Protein AF-Q9V1Q8-F1 (afdb_monomer)

Structure (mmCIF, N/CA/C/O backbone):
data_AF-Q9V1Q8-F1
#
_entry.id   AF-Q9V1Q8-F1
#
loop_
_atom_site.group_PDB
_atom_site.id
_atom_site.type_symbol
_atom_site.label_atom_id
_atom_site.label_alt_id
_atom_site.label_comp_id
_atom_site.label_asym_id
_atom_site.label_entity_id
_atom_site.label_seq_id
_atom_site.pdbx_PDB_ins_code
_atom_site.Cartn_x
_atom_site.Cartn_y
_atom_site.Cartn_z
_atom_site.occupancy
_atom_site.B_iso_or_equiv
_atom_site.auth_seq_id
_atom_site.auth_comp_id
_atom_site.auth_asym_id
_atom_site.auth_atom_id
_atom_site.pdbx_PDB_model_num
ATOM 1 N N . MET A 1 1 ? -3.557 8.603 -11.602 1.00 62.19 1 MET A N 1
ATOM 2 C CA . MET A 1 1 ? -4.363 8.294 -12.818 1.00 62.19 1 MET A CA 1
ATOM 3 C C . MET A 1 1 ? -3.644 7.423 -13.855 1.00 62.19 1 MET A C 1
ATOM 5 O O . MET A 1 1 ? -4.177 6.369 -14.172 1.00 62.19 1 MET A O 1
ATOM 9 N N . ILE A 1 2 ? -2.477 7.802 -14.404 1.00 76.62 2 ILE A N 1
ATOM 10 C CA . ILE A 1 2 ? -1.780 6.967 -15.417 1.00 76.62 2 ILE A CA 1
ATOM 11 C C . ILE A 1 2 ? -1.278 5.651 -14.806 1.00 76.62 2 ILE A C 1
ATOM 13 O O . ILE A 1 2 ? -1.575 4.580 -15.329 1.00 76.62 2 ILE A O 1
ATOM 17 N N . LEU A 1 3 ? -0.599 5.722 -13.655 1.00 78.38 3 LEU A N 1
ATOM 18 C CA . LEU A 1 3 ? -0.095 4.537 -12.955 1.00 78.38 3 LEU A CA 1
ATOM 19 C C . LEU A 1 3 ? -1.218 3.564 -12.573 1.00 78.38 3 LEU A C 1
ATOM 21 O O . LEU A 1 3 ? -1.075 2.361 -12.745 1.00 78.38 3 LEU A O 1
ATOM 25 N N . GLU A 1 4 ? -2.359 4.084 -12.115 1.00 81.31 4 GLU A N 1
ATOM 26 C CA . GLU A 1 4 ? -3.526 3.273 -11.755 1.00 81.31 4 GLU A CA 1
ATOM 27 C C . GLU A 1 4 ? -4.089 2.502 -12.959 1.00 81.31 4 GLU A C 1
ATOM 29 O O . GLU A 1 4 ? -4.413 1.322 -12.834 1.00 81.31 4 GLU A O 1
ATOM 34 N N . ARG A 1 5 ? -4.149 3.131 -14.143 1.00 81.44 5 ARG A N 1
ATOM 35 C CA . ARG A 1 5 ? -4.597 2.464 -15.379 1.00 81.44 5 ARG A CA 1
ATOM 36 C C . ARG A 1 5 ? -3.647 1.351 -15.821 1.00 81.44 5 ARG A C 1
ATOM 38 O O . ARG A 1 5 ? -4.115 0.337 -16.334 1.00 81.44 5 ARG A O 1
ATOM 45 N N . ILE A 1 6 ? -2.342 1.539 -15.620 1.00 82.12 6 ILE A N 1
ATOM 46 C CA . ILE A 1 6 ? -1.305 0.561 -15.984 1.00 82.12 6 ILE A CA 1
ATOM 47 C C . ILE A 1 6 ? -1.291 -0.605 -14.989 1.00 82.12 6 ILE A C 1
ATOM 49 O O . ILE A 1 6 ? -1.312 -1.764 -15.391 1.00 82.12 6 ILE A O 1
ATOM 53 N N . LEU A 1 7 ? -1.267 -0.298 -13.691 1.00 86.69 7 LEU A N 1
ATOM 54 C CA . LEU A 1 7 ? -1.067 -1.281 -12.626 1.00 86.69 7 LEU A CA 1
ATOM 55 C C . LEU A 1 7 ? -2.354 -1.996 -12.205 1.00 86.69 7 LEU A C 1
ATOM 57 O O . LEU A 1 7 ? -2.271 -3.091 -11.660 1.00 86.69 7 LEU A O 1
ATOM 61 N N . LYS A 1 8 ? -3.530 -1.400 -12.456 1.00 89.06 8 LYS A N 1
ATOM 62 C CA . LYS A 1 8 ? -4.859 -1.944 -12.116 1.00 89.06 8 LYS A CA 1
ATOM 63 C C . LYS A 1 8 ? -4.940 -2.458 -10.665 1.00 89.06 8 LYS A C 1
ATOM 65 O O . LYS A 1 8 ? -5.134 -3.652 -10.436 1.00 89.06 8 LYS A O 1
ATOM 70 N N . PRO A 1 9 ? -4.792 -1.573 -9.663 1.00 92.31 9 PRO A N 1
ATOM 71 C CA . PRO A 1 9 ? -4.731 -1.977 -8.267 1.00 92.31 9 PRO A CA 1
ATOM 72 C C . PRO A 1 9 ? -6.037 -2.557 -7.739 1.00 92.31 9 PRO A C 1
ATOM 74 O O . PRO A 1 9 ? -7.127 -2.043 -8.003 1.00 92.31 9 PRO A O 1
ATOM 77 N N . ARG A 1 10 ? -5.893 -3.610 -6.926 1.00 92.75 10 ARG A N 1
ATOM 78 C CA . ARG A 1 10 ? -7.002 -4.243 -6.210 1.00 92.75 10 ARG A CA 1
ATOM 79 C C . ARG A 1 10 ? -7.484 -3.382 -5.050 1.00 92.75 10 ARG A C 1
ATOM 81 O O . ARG A 1 10 ? -8.680 -3.372 -4.788 1.00 92.75 10 ARG A O 1
ATOM 88 N N . TYR A 1 11 ? -6.578 -2.652 -4.397 1.00 94.75 11 TYR A N 1
ATOM 89 C CA . TYR A 1 11 ? -6.919 -1.718 -3.325 1.00 94.75 11 TYR A CA 1
ATOM 90 C C . TYR A 1 11 ? -6.220 -0.376 -3.506 1.00 94.75 11 T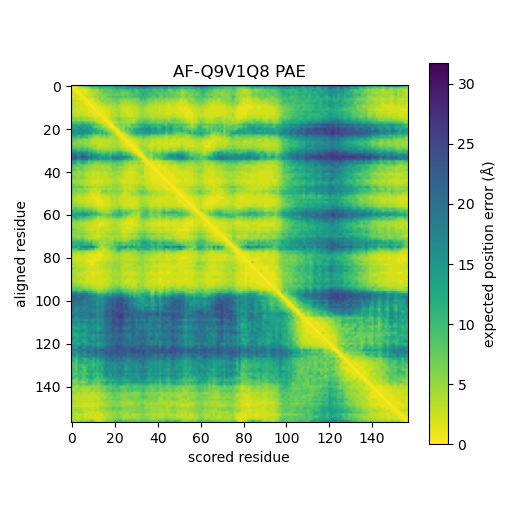YR A C 1
ATOM 92 O O . TYR A 1 11 ? -5.136 -0.295 -4.086 1.00 94.75 11 TYR A O 1
ATOM 100 N N . ILE A 1 12 ? -6.847 0.670 -2.980 1.00 93.69 12 ILE A N 1
ATOM 101 C CA . ILE A 1 12 ? -6.302 2.025 -2.948 1.00 93.69 12 ILE A CA 1
ATOM 102 C C . ILE A 1 12 ? -6.306 2.470 -1.494 1.00 93.69 12 ILE A C 1
ATOM 104 O O . ILE A 1 12 ? -7.367 2.524 -0.873 1.00 93.69 12 ILE A O 1
ATOM 108 N N . ALA A 1 13 ? -5.126 2.766 -0.956 1.00 92.38 13 ALA A N 1
ATOM 109 C CA . ALA A 1 13 ? -4.991 3.247 0.407 1.00 92.38 13 ALA A CA 1
ATOM 110 C C . ALA A 1 13 ? -4.663 4.739 0.448 1.00 92.38 13 ALA A C 1
ATOM 112 O O . ALA A 1 13 ? -3.816 5.226 -0.297 1.00 92.38 13 ALA A O 1
ATOM 113 N N . LEU A 1 14 ? -5.334 5.450 1.343 1.00 91.88 14 LEU A N 1
ATOM 114 C CA . LEU A 1 14 ? -5.341 6.898 1.450 1.00 91.88 14 LEU A CA 1
ATOM 115 C C . LEU A 1 14 ? -4.974 7.284 2.878 1.00 91.88 14 LEU A C 1
ATOM 117 O O . LEU A 1 14 ? -5.593 6.826 3.838 1.00 91.88 14 LEU A O 1
ATOM 121 N N . ILE A 1 15 ? -3.955 8.126 3.020 1.00 89.38 15 ILE A N 1
ATOM 122 C CA . ILE A 1 15 ? -3.584 8.693 4.316 1.00 89.38 15 ILE A CA 1
ATOM 123 C C . ILE A 1 15 ? -4.295 10.032 4.458 1.00 89.38 15 ILE A C 1
ATOM 125 O O . ILE A 1 15 ? -4.069 10.943 3.657 1.00 89.38 15 ILE A O 1
ATOM 129 N N . LEU A 1 16 ? -5.142 10.135 5.479 1.00 89.06 16 LEU A N 1
ATOM 130 C CA . LEU A 1 16 ? -5.931 11.327 5.777 1.00 89.06 16 LEU A CA 1
ATOM 131 C C . LEU A 1 16 ? -5.497 11.939 7.113 1.00 89.06 16 LEU A C 1
ATOM 133 O O . LEU A 1 16 ? -4.851 11.288 7.939 1.00 89.06 16 LEU A O 1
ATOM 137 N N . GLU A 1 17 ? -5.874 13.197 7.323 1.00 83.44 17 GLU A N 1
ATOM 138 C CA . GLU A 1 17 ? -5.745 13.858 8.627 1.00 83.44 17 GLU A CA 1
ATOM 139 C C . GLU A 1 17 ? -6.917 13.499 9.549 1.00 83.44 17 GLU A C 1
ATOM 141 O O . GLU A 1 17 ? -6.703 13.269 10.735 1.00 83.44 17 GLU A O 1
ATOM 146 N N . GLU A 1 18 ? -8.123 13.348 8.994 1.00 81.81 18 GLU A N 1
ATOM 147 C CA . GLU A 1 18 ? -9.342 12.987 9.723 1.00 81.81 18 GLU A CA 1
ATOM 148 C C . GLU A 1 18 ? -10.227 12.047 8.890 1.00 81.81 18 GLU A C 1
ATOM 150 O O . GLU A 1 18 ? -10.210 12.088 7.657 1.00 81.81 18 GLU A O 1
ATOM 155 N N . ILE A 1 19 ? -10.994 11.178 9.563 1.00 77.69 19 ILE A N 1
ATOM 156 C CA . ILE A 1 19 ? -11.956 10.281 8.905 1.00 77.69 19 ILE A CA 1
ATOM 157 C C . ILE A 1 19 ? -13.320 10.971 8.854 1.00 77.69 19 ILE A C 1
ATOM 159 O O . ILE A 1 19 ? -13.843 11.343 9.909 1.00 77.69 19 ILE A O 1
ATOM 163 N N . PRO A 1 20 ? -13.951 11.092 7.673 1.00 71.06 20 PRO A N 1
ATOM 164 C CA . PRO A 1 20 ? -15.335 11.529 7.587 1.00 71.06 20 PRO A CA 1
ATOM 165 C C . PRO A 1 20 ? -16.241 10.549 8.320 1.00 71.06 20 PRO A C 1
ATOM 167 O O . PRO A 1 20 ? -16.169 9.340 8.102 1.00 71.06 20 PRO A O 1
ATOM 170 N N . ARG A 1 21 ? -17.165 11.065 9.131 1.00 67.00 21 ARG A N 1
ATOM 171 C CA . ARG A 1 21 ? -18.261 10.263 9.692 1.00 67.00 21 ARG A CA 1
ATOM 172 C C . ARG A 1 21 ? -19.335 10.007 8.629 1.00 67.00 21 ARG A C 1
ATOM 174 O O . ARG A 1 21 ? -20.479 10.426 8.777 1.00 67.00 21 ARG A O 1
ATOM 181 N N . GLU A 1 22 ? -18.959 9.352 7.536 1.00 69.50 22 GLU A N 1
ATOM 182 C CA . GLU A 1 22 ? -19.903 8.885 6.521 1.00 69.50 22 GLU A CA 1
ATOM 183 C C . GLU A 1 22 ? -20.446 7.492 6.872 1.00 69.50 22 GLU A C 1
ATOM 185 O O . GLU A 1 22 ? -19.762 6.650 7.457 1.00 69.50 22 GLU A O 1
ATOM 190 N N . LYS A 1 23 ? -21.712 7.240 6.524 1.00 69.00 23 LYS A N 1
ATOM 191 C CA . LYS A 1 23 ? -22.349 5.934 6.735 1.00 69.00 23 LYS A CA 1
ATOM 192 C C . LYS A 1 23 ? -21.761 4.901 5.770 1.00 69.00 23 LYS A C 1
ATOM 194 O O . LYS A 1 23 ? -21.599 5.185 4.588 1.00 69.00 23 LYS A O 1
ATOM 199 N N . GLY A 1 24 ? -21.515 3.687 6.265 1.00 75.75 24 GLY A N 1
ATOM 200 C CA . GLY A 1 24 ? -21.036 2.559 5.454 1.00 75.75 24 GLY A CA 1
ATOM 201 C C . GLY A 1 24 ? -19.519 2.355 5.451 1.00 75.75 24 GLY A C 1
ATOM 202 O O . GLY A 1 24 ? -19.032 1.491 4.730 1.00 75.75 24 GLY A O 1
ATOM 203 N N . LEU A 1 25 ? -18.773 3.115 6.257 1.00 86.75 25 LEU A N 1
ATOM 204 C CA . LEU A 1 25 ? -17.364 2.841 6.532 1.00 86.75 25 LEU A CA 1
ATOM 205 C C . LEU A 1 25 ? -17.239 1.761 7.609 1.00 86.75 25 LEU A C 1
ATOM 207 O O . LEU A 1 25 ? -17.791 1.897 8.701 1.00 86.75 25 LEU A O 1
ATOM 211 N N . HIS A 1 26 ? -16.459 0.722 7.324 1.00 88.31 26 HIS A N 1
ATOM 212 C CA . HIS A 1 26 ? -15.994 -0.197 8.357 1.00 88.31 26 HIS A CA 1
ATOM 213 C C . HIS A 1 26 ? -14.805 0.443 9.057 1.00 88.31 26 HIS A C 1
ATOM 215 O O . HIS A 1 26 ? -13.760 0.593 8.430 1.00 88.31 26 HIS A O 1
ATOM 221 N N . ILE A 1 27 ? -14.972 0.851 10.313 1.00 89.81 27 ILE A N 1
ATOM 222 C CA . ILE A 1 27 ? -13.953 1.569 11.084 1.00 89.81 27 ILE A CA 1
ATOM 223 C C . ILE A 1 27 ? -13.426 0.652 12.184 1.00 89.81 27 ILE A C 1
ATOM 225 O O . ILE A 1 27 ? -14.205 0.022 12.896 1.00 89.81 27 ILE A O 1
ATOM 229 N N . MET A 1 28 ? -12.106 0.605 12.328 1.00 89.94 28 MET A N 1
ATOM 230 C CA . MET A 1 28 ? -11.422 -0.065 13.424 1.00 89.94 28 MET A CA 1
ATOM 231 C C . MET A 1 28 ? -10.362 0.863 14.004 1.00 89.94 28 MET A C 1
ATOM 233 O O . MET A 1 28 ? -9.535 1.426 13.282 1.00 89.94 28 MET A O 1
ATOM 237 N N . GLU A 1 29 ? -10.387 1.005 15.321 1.00 88.69 29 GLU A N 1
ATOM 238 C CA . GLU A 1 29 ? -9.377 1.738 16.067 1.00 88.69 29 GLU A CA 1
ATOM 239 C C . GLU A 1 29 ? -8.339 0.750 16.592 1.00 88.69 29 GLU A C 1
ATOM 241 O O . GLU A 1 29 ? -8.675 -0.267 17.198 1.00 88.69 29 GLU A O 1
ATOM 246 N N . LEU A 1 30 ? -7.072 1.047 16.329 1.00 85.31 30 LEU A N 1
ATOM 247 C CA . LEU A 1 30 ? -5.936 0.284 16.813 1.00 85.31 30 LEU A CA 1
ATOM 248 C C . LEU A 1 30 ? -5.136 1.147 17.796 1.00 85.31 30 LEU A C 1
ATOM 250 O O . LEU A 1 30 ? -4.863 2.324 17.505 1.00 85.31 30 LEU A O 1
ATOM 254 N N . PRO A 1 31 ? -4.718 0.583 18.944 1.00 77.25 31 PRO A N 1
ATOM 255 C CA . PRO A 1 31 ? -3.796 1.264 19.835 1.00 77.25 31 PRO A CA 1
ATOM 256 C C . PRO A 1 31 ? -2.471 1.508 19.109 1.00 77.25 31 PRO A C 1
ATOM 258 O O . PRO A 1 31 ? -2.000 0.699 18.305 1.00 77.25 31 PRO A O 1
ATOM 261 N N . LYS A 1 32 ? -1.851 2.657 19.376 1.00 68.94 32 LYS A N 1
ATOM 262 C CA . LYS A 1 32 ? -0.572 3.004 18.761 1.00 68.94 32 LYS A CA 1
ATOM 263 C C . LYS A 1 32 ? 0.557 2.277 19.492 1.00 68.94 32 LYS A C 1
ATOM 265 O O . LYS A 1 32 ? 0.848 2.581 20.643 1.00 68.94 32 LYS A O 1
ATOM 270 N N . GLY A 1 33 ? 1.231 1.352 18.814 1.00 65.31 33 GLY A N 1
ATOM 271 C CA . GLY A 1 33 ? 2.299 0.554 19.416 1.00 65.31 33 GLY A CA 1
ATOM 272 C C . GLY A 1 33 ? 3.173 -0.160 18.389 1.00 65.31 33 GLY A C 1
ATOM 273 O O . GLY A 1 33 ? 2.940 -0.091 17.185 1.00 65.31 33 GLY A O 1
ATOM 274 N N . THR A 1 34 ? 4.215 -0.824 18.880 1.00 58.72 34 THR A N 1
ATOM 275 C CA . THR A 1 34 ? 5.064 -1.746 18.116 1.00 58.72 34 THR A CA 1
ATOM 276 C C . THR A 1 34 ? 4.966 -3.100 18.795 1.00 58.72 34 THR A C 1
ATOM 278 O O . THR A 1 34 ? 5.711 -3.374 19.733 1.00 58.72 34 THR A O 1
ATOM 281 N N . GLY A 1 35 ? 3.987 -3.903 18.398 1.00 66.06 35 GLY A N 1
ATOM 282 C CA . GLY A 1 35 ? 3.749 -5.197 19.020 1.00 66.06 35 GLY A CA 1
ATOM 283 C C . GLY A 1 35 ? 2.817 -6.068 18.195 1.00 66.06 35 GLY A C 1
ATOM 284 O O . GLY A 1 35 ? 2.100 -5.575 17.325 1.00 66.06 35 GLY A O 1
ATOM 285 N N . TYR A 1 36 ? 2.825 -7.358 18.520 1.00 76.50 36 TYR A N 1
ATOM 286 C CA . TYR A 1 36 ? 2.005 -8.406 17.909 1.00 76.50 36 TYR A CA 1
ATOM 287 C C . TYR A 1 36 ? 0.511 -8.041 17.830 1.00 76.50 36 TYR A C 1
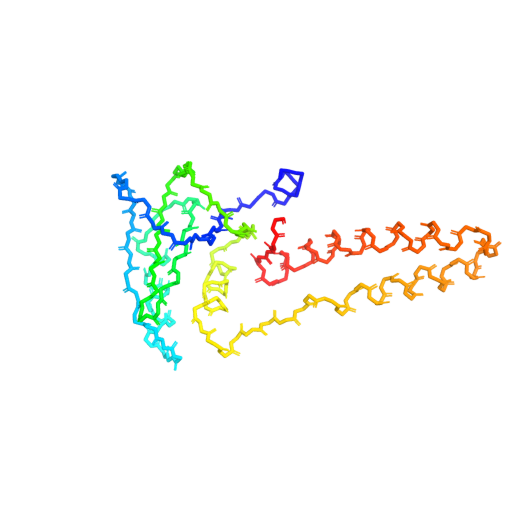ATOM 289 O O . TYR A 1 36 ? -0.149 -8.328 16.838 1.00 76.50 36 TYR A O 1
ATOM 297 N N . GLU A 1 37 ? -0.009 -7.316 18.823 1.00 77.56 37 GLU A N 1
ATOM 298 C CA . GLU A 1 37 ? -1.407 -6.858 18.869 1.00 77.56 37 GLU A CA 1
ATOM 299 C C . GLU A 1 37 ? -1.798 -5.983 17.670 1.00 77.56 37 GLU A C 1
ATOM 301 O O . GLU A 1 37 ? -2.916 -6.066 17.163 1.00 77.56 37 GLU A O 1
ATOM 306 N N . VAL A 1 38 ? -0.866 -5.162 17.183 1.00 80.56 38 VAL A N 1
ATOM 307 C CA . VAL A 1 38 ? -1.087 -4.289 16.028 1.00 80.56 38 VAL A CA 1
ATOM 308 C C . VAL A 1 38 ? -1.142 -5.102 14.737 1.00 80.56 38 VAL A C 1
ATOM 310 O O . VAL A 1 38 ? -1.980 -4.833 13.880 1.00 80.56 38 VAL A O 1
ATOM 313 N N . GLU A 1 39 ? -0.263 -6.093 14.597 1.00 84.06 39 GLU A N 1
ATOM 314 C CA . GLU A 1 39 ? -0.220 -6.975 13.427 1.00 84.06 39 GLU A CA 1
ATOM 315 C C . GLU A 1 39 ? -1.488 -7.826 13.347 1.00 84.06 39 GLU A C 1
ATOM 317 O O . GLU A 1 39 ? -2.158 -7.823 12.316 1.00 84.06 39 GLU A O 1
ATOM 322 N N . VAL A 1 40 ? -1.887 -8.447 14.461 1.00 86.94 40 VAL A N 1
ATOM 323 C CA . VAL A 1 40 ? -3.141 -9.208 14.560 1.00 86.94 40 VAL A CA 1
ATOM 324 C C . VAL A 1 40 ? -4.350 -8.313 14.297 1.00 86.94 40 VAL A C 1
ATOM 326 O O . VAL A 1 40 ? -5.269 -8.710 13.584 1.00 86.94 40 VAL A O 1
ATOM 329 N N . GLY A 1 41 ? -4.349 -7.081 14.814 1.00 88.94 41 GLY A N 1
ATOM 330 C CA . GLY A 1 41 ? -5.410 -6.111 14.548 1.00 88.94 41 GLY A CA 1
ATOM 331 C C . GLY A 1 41 ? -5.523 -5.745 13.065 1.00 88.94 41 GLY A C 1
ATOM 332 O O . GLY A 1 41 ? -6.628 -5.640 12.537 1.00 88.94 41 GLY A O 1
ATOM 333 N N . VAL A 1 42 ? -4.392 -5.605 12.367 1.00 89.31 42 VAL A N 1
ATOM 334 C CA . VAL A 1 42 ? -4.356 -5.390 10.913 1.00 89.31 42 VAL A CA 1
ATOM 335 C C . VAL A 1 42 ? -4.866 -6.614 10.156 1.00 89.31 42 VAL A C 1
ATOM 337 O O . VAL A 1 42 ? -5.646 -6.454 9.218 1.00 89.31 42 VAL A O 1
ATOM 340 N N . GLU A 1 43 ? -4.449 -7.821 10.536 1.00 90.06 43 GLU A N 1
ATOM 341 C CA . GLU A 1 43 ? -4.937 -9.053 9.910 1.00 90.06 43 GLU A CA 1
ATOM 342 C C . GLU A 1 43 ? -6.447 -9.188 10.071 1.00 90.06 43 GLU A C 1
ATOM 344 O O . GLU A 1 43 ? -7.159 -9.322 9.076 1.00 90.06 43 GLU A O 1
ATOM 349 N N . TYR A 1 44 ? -6.937 -9.024 11.300 1.00 91.81 44 TYR A N 1
ATOM 350 C CA . TYR A 1 44 ? -8.359 -9.036 11.602 1.00 91.81 44 TYR A CA 1
ATOM 351 C C . TYR A 1 44 ? -9.116 -7.980 10.794 1.00 91.81 44 TYR A C 1
ATOM 353 O O . TYR A 1 44 ? -10.144 -8.288 10.195 1.00 91.81 44 TYR A O 1
ATOM 361 N N . PHE A 1 45 ? -8.610 -6.746 10.719 1.00 92.94 45 PHE A N 1
ATOM 362 C CA . PHE A 1 45 ? -9.224 -5.690 9.915 1.00 92.94 45 PHE A CA 1
ATOM 363 C C . PHE A 1 45 ? -9.329 -6.082 8.439 1.00 92.94 45 PHE A C 1
ATOM 365 O O . PHE A 1 45 ? -10.382 -5.908 7.831 1.00 92.94 45 PHE A O 1
ATOM 372 N N . VAL A 1 46 ? -8.257 -6.606 7.841 1.00 92.69 46 VAL A N 1
ATOM 373 C CA . VAL A 1 46 ? -8.247 -6.972 6.417 1.00 92.69 46 VAL A CA 1
ATOM 374 C C . VAL A 1 46 ? -9.228 -8.107 6.123 1.00 92.69 46 VAL A C 1
ATOM 376 O O . VAL A 1 46 ? -9.923 -8.034 5.104 1.00 92.69 46 VAL A O 1
ATOM 379 N N . ASP A 1 47 ? -9.310 -9.086 7.023 1.00 92.19 47 AS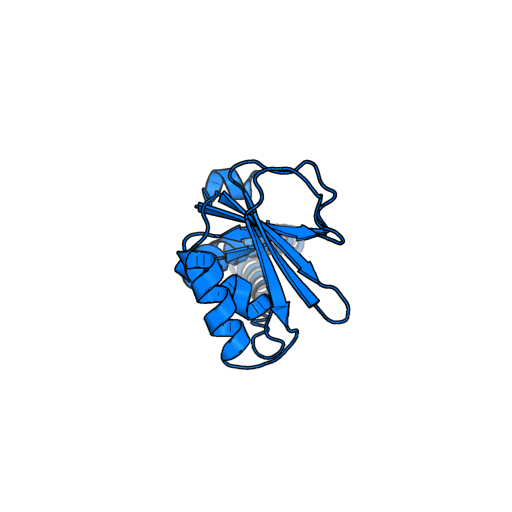P A N 1
ATOM 380 C CA . ASP A 1 47 ? -10.092 -10.312 6.845 1.00 92.19 47 ASP A CA 1
ATOM 381 C C . ASP A 1 47 ? -11.587 -10.112 7.170 1.00 92.19 47 ASP A C 1
ATOM 383 O O . ASP A 1 47 ? -12.442 -10.774 6.584 1.00 92.19 47 ASP A O 1
ATOM 387 N N . SER A 1 48 ? -11.921 -9.175 8.068 1.00 90.38 48 SER A N 1
ATOM 388 C CA . SER A 1 48 ? -13.301 -8.911 8.523 1.00 90.38 48 SER A CA 1
ATOM 389 C C . SER A 1 48 ? -14.006 -7.753 7.809 1.00 90.38 48 SER A C 1
ATOM 391 O O . SER A 1 48 ? -15.207 -7.550 7.997 1.00 90.38 48 SER A O 1
ATOM 393 N N . THR A 1 49 ? -13.290 -6.979 6.989 1.00 90.94 49 THR A N 1
ATOM 394 C CA . THR A 1 49 ? -13.847 -5.817 6.281 1.00 90.94 49 THR A CA 1
ATOM 395 C C . THR A 1 49 ? -13.804 -5.991 4.768 1.00 90.94 49 THR A C 1
ATOM 397 O O . THR A 1 49 ? -12.965 -6.708 4.221 1.00 90.94 49 THR A O 1
ATOM 400 N N . PHE A 1 50 ? -14.683 -5.282 4.057 1.00 89.06 50 PHE A N 1
ATOM 401 C CA . PHE A 1 50 ? -14.759 -5.326 2.598 1.00 89.06 50 PHE A CA 1
ATOM 402 C C . PHE A 1 50 ? -14.608 -3.935 1.985 1.00 89.06 50 PHE A C 1
ATOM 404 O O . PHE A 1 50 ? -14.822 -2.915 2.639 1.00 89.06 50 PHE A O 1
ATOM 411 N N . GLY A 1 51 ? -14.162 -3.916 0.730 1.00 90.88 51 GLY A N 1
ATOM 412 C CA . GLY A 1 51 ? -14.040 -2.708 -0.078 1.00 90.88 51 GLY A CA 1
ATOM 413 C C . GLY A 1 51 ? -12.667 -2.448 -0.675 1.00 90.88 51 GLY A C 1
ATOM 414 O O . GLY A 1 51 ? -11.654 -3.025 -0.258 1.00 90.88 51 GLY A O 1
ATOM 415 N N . LYS A 1 52 ? -12.663 -1.605 -1.713 1.00 93.06 52 LYS A N 1
ATOM 416 C CA . LYS A 1 52 ? -11.473 -1.229 -2.493 1.00 93.06 52 LYS A CA 1
ATOM 417 C C . LYS A 1 52 ? -10.670 -0.116 -1.818 1.00 93.06 52 LYS A C 1
ATOM 419 O O . LYS A 1 52 ? -9.445 -0.105 -1.939 1.00 93.06 52 LYS A O 1
ATOM 424 N N . PHE A 1 53 ? -11.341 0.817 -1.148 1.00 93.19 53 PHE A N 1
ATOM 425 C CA . PHE A 1 53 ? -10.729 2.025 -0.603 1.00 93.19 53 PHE A CA 1
ATOM 426 C C . PHE A 1 53 ? -10.455 1.872 0.880 1.00 93.19 53 PHE A C 1
ATOM 428 O O . PHE A 1 53 ? -11.314 1.430 1.641 1.00 93.19 53 PHE A O 1
ATOM 435 N N . ILE A 1 54 ? -9.239 2.227 1.272 1.00 93.69 54 ILE A N 1
ATOM 436 C CA . ILE A 1 54 ? -8.717 2.018 2.616 1.00 93.69 54 ILE A CA 1
ATOM 437 C C . ILE A 1 54 ? -8.189 3.352 3.103 1.00 93.69 54 ILE A C 1
ATOM 439 O O . ILE A 1 54 ? -7.442 4.026 2.403 1.00 93.69 54 ILE A O 1
ATOM 443 N N . TYR A 1 55 ? -8.576 3.738 4.302 1.00 92.06 55 TYR A N 1
ATOM 444 C CA . TYR A 1 55 ? -8.268 5.027 4.887 1.00 92.06 55 TYR A CA 1
ATOM 445 C C . TYR A 1 55 ? -7.469 4.806 6.155 1.00 92.06 55 TYR A C 1
ATOM 447 O O . TYR A 1 55 ? -7.827 3.974 6.986 1.00 92.06 55 TYR A O 1
ATOM 455 N N . ILE A 1 56 ? -6.378 5.548 6.288 1.00 91.19 56 ILE A N 1
ATOM 456 C CA . ILE A 1 56 ? -5.504 5.493 7.453 1.00 91.19 56 ILE A CA 1
ATOM 457 C C . ILE A 1 56 ? -5.432 6.892 8.034 1.00 91.19 56 ILE A C 1
ATOM 459 O O . ILE A 1 56 ? -4.948 7.815 7.375 1.00 91.19 56 ILE A O 1
ATOM 463 N N . VAL A 1 57 ? -5.858 7.027 9.285 1.00 89.12 57 VAL A N 1
ATOM 464 C CA . VAL A 1 57 ? -5.713 8.258 10.057 1.00 89.12 57 VAL A CA 1
ATOM 465 C C . VAL A 1 57 ? -4.801 8.011 11.239 1.00 89.12 57 VAL A C 1
ATOM 467 O O . VAL A 1 57 ? -4.982 7.080 12.022 1.00 89.12 57 VAL A O 1
ATOM 470 N N . LYS A 1 58 ? -3.773 8.852 11.338 1.00 83.31 58 LYS A N 1
ATOM 471 C CA . LYS A 1 58 ? -2.771 8.790 12.399 1.00 83.31 58 LYS A CA 1
ATOM 472 C C . LYS A 1 58 ? -2.990 9.947 13.355 1.00 83.31 58 LYS A C 1
ATOM 474 O O . LYS A 1 58 ? -2.589 11.066 13.051 1.00 83.31 58 LYS A O 1
ATOM 479 N N . SER A 1 59 ? -3.556 9.659 14.521 1.00 79.94 59 SER A N 1
ATOM 480 C CA . SER A 1 59 ? -3.613 10.611 15.628 1.00 79.94 59 SER A CA 1
ATOM 481 C C . SER A 1 59 ? -2.409 10.431 16.566 1.00 79.94 59 SER A C 1
ATOM 483 O O . SER A 1 59 ? -1.533 9.579 16.345 1.00 79.94 59 SER A O 1
ATOM 485 N N . LYS A 1 60 ? -2.306 11.271 17.603 1.00 71.88 60 LYS A N 1
ATOM 486 C CA . LYS A 1 60 ? -1.234 11.192 18.610 1.00 71.88 60 LYS A CA 1
ATOM 487 C C . LYS A 1 60 ? -1.232 9.839 19.319 1.00 71.88 60 LYS A C 1
ATOM 489 O O . LYS A 1 60 ? -0.167 9.221 19.352 1.00 71.88 60 LYS A O 1
ATOM 494 N N . ASP A 1 61 ? -2.407 9.343 19.694 1.00 72.56 61 ASP A N 1
ATOM 495 C CA . ASP A 1 61 ? -2.552 8.172 20.572 1.00 72.56 61 ASP A CA 1
ATOM 496 C C . ASP A 1 61 ? -3.244 6.978 19.900 1.00 72.56 61 ASP A C 1
ATOM 498 O O . ASP A 1 61 ? -3.106 5.841 20.341 1.00 72.56 61 ASP A O 1
ATOM 502 N N . LEU A 1 62 ? -3.935 7.222 18.785 1.00 79.69 62 LEU A N 1
ATOM 503 C CA . LEU A 1 62 ? -4.751 6.230 18.088 1.00 79.69 62 LEU A CA 1
ATOM 504 C C . LEU A 1 62 ? -4.393 6.165 16.608 1.00 79.69 62 LEU A C 1
ATOM 506 O O . LEU A 1 62 ? -4.066 7.177 15.973 1.00 79.69 62 LEU A O 1
ATOM 510 N N . LEU A 1 63 ? -4.482 4.958 16.060 1.00 86.12 63 LEU A N 1
ATOM 511 C CA . LEU A 1 63 ? -4.481 4.729 14.630 1.00 86.12 63 LEU A CA 1
ATOM 512 C C . LEU A 1 63 ? -5.864 4.241 14.218 1.00 86.12 63 LEU A C 1
ATOM 514 O O . LEU A 1 63 ? -6.350 3.248 14.744 1.00 86.12 63 LEU A O 1
ATOM 518 N N . ILE A 1 64 ? -6.481 4.927 13.264 1.00 89.88 64 ILE A N 1
ATOM 519 C CA . ILE A 1 64 ? -7.801 4.553 12.774 1.00 89.88 64 ILE A CA 1
ATOM 520 C C . ILE A 1 64 ? -7.653 4.011 11.358 1.00 89.88 64 ILE A C 1
ATOM 522 O O . ILE A 1 64 ? -7.111 4.685 10.475 1.00 89.88 64 ILE A O 1
ATOM 526 N N . LEU A 1 65 ? -8.129 2.786 11.161 1.00 91.94 65 LEU A N 1
ATOM 527 C CA . LEU A 1 65 ? -8.283 2.161 9.858 1.00 91.94 65 LEU A CA 1
ATOM 528 C C . LEU A 1 65 ? -9.753 2.216 9.470 1.00 91.94 65 LEU A C 1
ATOM 530 O O . LEU A 1 65 ? -10.620 1.853 10.261 1.00 91.94 65 LEU A O 1
ATOM 534 N N . ALA A 1 66 ? -10.038 2.644 8.246 1.00 92.38 66 ALA A N 1
ATOM 535 C CA . ALA A 1 66 ? -11.379 2.537 7.698 1.00 92.38 66 ALA A CA 1
ATOM 536 C C . ALA A 1 66 ? -11.381 1.950 6.292 1.00 92.38 66 ALA A C 1
ATOM 538 O O . ALA A 1 66 ? -10.413 2.097 5.546 1.00 92.38 66 ALA A O 1
ATOM 539 N N . ARG A 1 67 ? -12.468 1.274 5.923 1.00 92.75 67 ARG A N 1
ATOM 540 C CA . ARG A 1 67 ? -12.630 0.656 4.604 1.00 92.75 67 ARG A CA 1
ATOM 541 C C . ARG A 1 67 ? -13.994 0.952 4.002 1.00 92.75 67 ARG A C 1
ATOM 543 O O . ARG A 1 67 ? -14.987 0.998 4.725 1.00 92.75 67 ARG A O 1
ATOM 550 N N . SER A 1 68 ? -14.019 1.159 2.687 1.00 92.12 68 SER A N 1
ATOM 551 C CA . SER A 1 68 ? -15.227 1.456 1.914 1.00 92.12 68 SER A CA 1
ATOM 552 C C . SER A 1 68 ? -15.144 0.908 0.486 1.00 92.12 68 SER A C 1
ATOM 554 O O . SER A 1 68 ? -14.067 0.794 -0.109 1.00 92.12 68 SER A O 1
ATOM 556 N N . ASP A 1 69 ? -16.306 0.623 -0.097 1.00 90.56 69 ASP A N 1
ATOM 557 C CA . ASP A 1 69 ? -16.460 0.323 -1.524 1.00 90.56 69 ASP A CA 1
ATOM 558 C C . ASP A 1 69 ? -16.382 1.574 -2.409 1.00 90.56 69 ASP A C 1
ATOM 560 O O . ASP A 1 69 ? -16.055 1.480 -3.593 1.00 90.56 69 ASP A O 1
ATOM 564 N N . LYS A 1 70 ? -16.657 2.758 -1.848 1.00 89.88 70 LYS A N 1
ATOM 565 C CA . LYS A 1 70 ? -16.697 4.033 -2.578 1.00 89.88 70 LYS A CA 1
ATOM 566 C C . LYS A 1 70 ? -15.574 4.963 -2.128 1.00 89.88 70 LYS A C 1
ATOM 568 O O . LYS A 1 70 ? -15.293 5.061 -0.934 1.00 89.88 70 LYS A O 1
ATOM 573 N N . LYS A 1 71 ? -14.968 5.682 -3.084 1.00 88.00 71 LYS A N 1
ATOM 574 C CA . LYS A 1 71 ? -13.970 6.717 -2.778 1.00 88.00 71 LYS A CA 1
ATOM 575 C C . LYS A 1 71 ? -14.678 7.900 -2.114 1.00 88.00 71 LYS A C 1
ATOM 577 O O . LYS A 1 71 ? -15.521 8.538 -2.737 1.00 88.00 71 LYS A O 1
ATOM 582 N N . LEU A 1 72 ? -14.323 8.179 -0.865 1.00 85.06 72 LEU A N 1
ATOM 583 C CA . LEU A 1 72 ? -14.694 9.398 -0.151 1.00 85.06 72 LEU A CA 1
ATOM 584 C C . LEU A 1 72 ? -14.088 10.627 -0.837 1.00 85.06 72 LEU A C 1
ATOM 586 O O . LEU A 1 72 ? -12.941 10.586 -1.293 1.00 85.06 72 LEU A O 1
ATOM 590 N N . ASN A 1 73 ? -14.835 11.730 -0.868 1.00 80.50 73 ASN A N 1
ATOM 591 C CA . ASN A 1 73 ? -14.342 13.005 -1.383 1.00 80.50 73 ASN A CA 1
ATOM 592 C C . ASN A 1 73 ? -13.624 13.779 -0.268 1.00 80.50 73 ASN A C 1
ATOM 594 O O . ASN A 1 73 ? -14.181 14.680 0.354 1.00 80.50 73 ASN A O 1
ATOM 598 N N . VAL A 1 74 ? -12.395 13.364 0.023 1.00 77.94 74 VAL A N 1
ATOM 599 C CA . VAL A 1 74 ? -11.572 13.897 1.113 1.00 77.94 74 VAL A CA 1
ATOM 600 C C . VAL A 1 74 ? -10.238 14.397 0.605 1.00 77.94 74 VAL A C 1
ATOM 602 O O . VAL A 1 74 ? -9.689 13.886 -0.370 1.00 77.94 74 VAL A O 1
ATOM 605 N N . LYS A 1 75 ? -9.686 15.383 1.313 1.00 75.62 75 LYS A N 1
ATOM 606 C CA . LYS A 1 75 ? -8.343 15.882 1.044 1.00 75.62 75 LYS A CA 1
ATOM 607 C C . LYS A 1 75 ? -7.320 14.843 1.507 1.00 75.62 75 LYS A C 1
ATOM 609 O O . LYS A 1 75 ? -7.019 14.722 2.691 1.00 75.62 75 LYS A O 1
ATOM 614 N N . GLU A 1 76 ? -6.827 14.061 0.557 1.00 74.25 76 GLU A N 1
ATOM 615 C CA . GLU A 1 76 ? -5.817 13.029 0.779 1.00 74.25 76 GLU A CA 1
ATOM 616 C C . GLU A 1 76 ? -4.411 13.633 0.879 1.00 74.25 76 GLU A C 1
ATOM 618 O O . GLU A 1 76 ? -4.030 14.504 0.097 1.00 74.25 76 GLU A O 1
ATOM 623 N N . LYS A 1 77 ? -3.626 13.175 1.861 1.00 77.81 77 LYS A N 1
ATOM 624 C CA . LYS A 1 77 ? -2.223 13.581 2.011 1.00 77.81 77 LYS A CA 1
ATOM 625 C C . LYS A 1 77 ? -1.308 12.728 1.143 1.00 77.81 77 LYS A C 1
ATOM 627 O O . LYS A 1 77 ? -0.358 13.232 0.551 1.00 77.81 77 LYS A O 1
ATOM 632 N N . GLU A 1 78 ? -1.589 11.428 1.089 1.00 87.31 78 GLU A N 1
ATOM 633 C CA . GLU A 1 78 ? -0.869 10.462 0.262 1.00 87.31 78 GLU A CA 1
ATOM 634 C C . GLU A 1 78 ? -1.818 9.368 -0.241 1.00 87.31 78 GLU A C 1
ATOM 636 O O . GLU A 1 78 ? -2.657 8.884 0.521 1.00 87.31 78 GLU A O 1
ATOM 641 N N . GLU A 1 79 ? -1.627 8.935 -1.490 1.00 90.19 79 GLU A N 1
ATOM 642 C CA . GLU A 1 79 ? -2.330 7.806 -2.109 1.00 90.19 79 GLU A CA 1
ATOM 643 C C . GLU A 1 79 ? -1.338 6.680 -2.443 1.00 90.19 79 GLU A C 1
ATOM 645 O O . GLU A 1 79 ? -0.245 6.918 -2.966 1.00 90.19 79 GLU A O 1
ATOM 650 N N . PHE A 1 80 ? -1.731 5.442 -2.150 1.00 91.88 80 PHE A N 1
ATOM 651 C CA . PHE A 1 80 ? -0.967 4.231 -2.425 1.00 91.88 80 PHE A CA 1
ATOM 652 C C . PHE A 1 80 ? -1.805 3.232 -3.219 1.00 91.88 80 PHE A C 1
ATOM 654 O O . PHE A 1 80 ? -2.971 2.978 -2.911 1.00 91.88 80 PHE A O 1
ATOM 661 N N . LEU A 1 81 ? -1.178 2.629 -4.225 1.00 93.31 81 LEU A N 1
ATOM 662 C CA . LEU A 1 81 ? -1.762 1.600 -5.074 1.00 93.31 81 LEU A CA 1
ATOM 663 C C . LEU A 1 81 ? -1.303 0.235 -4.573 1.00 93.31 81 LEU A C 1
ATOM 665 O O . LEU A 1 81 ? -0.105 0.009 -4.399 1.00 93.31 81 LEU A O 1
ATOM 669 N N . ILE A 1 82 ? -2.244 -0.683 -4.360 1.00 94.19 82 ILE A N 1
ATOM 670 C CA . ILE A 1 82 ? -1.970 -1.977 -3.732 1.00 94.19 82 ILE A CA 1
ATOM 671 C C . ILE A 1 82 ? -2.452 -3.108 -4.640 1.00 94.19 82 ILE A C 1
ATOM 673 O O . ILE A 1 82 ? -3.570 -3.095 -5.166 1.00 94.19 82 ILE A O 1
ATOM 677 N N . ARG A 1 83 ? -1.585 -4.103 -4.836 1.00 93.19 83 ARG A N 1
ATOM 678 C CA . ARG A 1 83 ? -1.784 -5.195 -5.793 1.00 93.19 83 ARG A CA 1
ATOM 679 C C . ARG A 1 83 ? -2.736 -6.265 -5.304 1.00 93.19 83 ARG A C 1
ATOM 681 O O . ARG A 1 83 ? -3.599 -6.724 -6.044 1.00 93.19 83 ARG A O 1
ATOM 688 N N . ASN A 1 84 ? -2.539 -6.714 -4.077 1.00 92.62 84 ASN A N 1
ATOM 689 C CA . ASN A 1 84 ? -3.253 -7.846 -3.516 1.00 92.62 84 ASN A CA 1
ATOM 690 C C . ASN A 1 84 ? -3.341 -7.714 -1.996 1.00 92.62 84 ASN A C 1
ATOM 692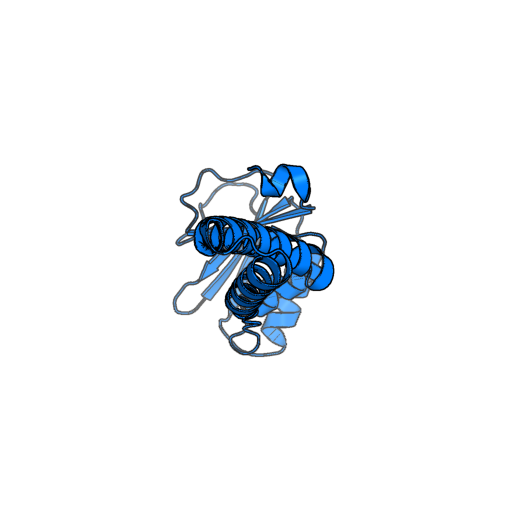 O O . ASN A 1 84 ? -2.804 -6.788 -1.397 1.00 92.62 84 ASN A O 1
ATOM 696 N N . GLU A 1 85 ? -4.040 -8.656 -1.381 1.00 91.31 85 GLU A N 1
ATOM 697 C CA . GLU A 1 85 ? -4.310 -8.650 0.053 1.00 91.31 85 GLU A CA 1
ATOM 698 C C . GLU A 1 85 ? -3.033 -8.818 0.890 1.00 91.31 85 GLU A C 1
ATOM 700 O O . GLU A 1 85 ? -2.846 -8.127 1.885 1.00 91.31 85 GLU A O 1
ATOM 705 N N . LYS A 1 86 ? -2.080 -9.640 0.425 1.00 89.12 86 LYS A N 1
ATOM 706 C CA . LYS A 1 86 ? -0.749 -9.751 1.047 1.00 89.12 86 LYS A CA 1
ATOM 707 C C . LYS A 1 86 ? -0.006 -8.409 1.036 1.00 89.12 86 LYS A C 1
ATOM 709 O O . LYS A 1 86 ? 0.587 -8.021 2.038 1.00 89.12 86 LYS A O 1
ATOM 714 N N . GLY A 1 87 ? -0.061 -7.689 -0.085 1.00 88.44 87 GLY A N 1
ATOM 715 C CA . GLY A 1 87 ? 0.493 -6.345 -0.233 1.00 88.44 87 GLY A CA 1
ATOM 716 C C . GLY A 1 87 ? -0.206 -5.332 0.666 1.00 88.44 87 GLY A C 1
ATOM 717 O O . GLY A 1 87 ? 0.456 -4.461 1.219 1.00 88.44 87 GLY A O 1
ATOM 718 N N . LEU A 1 88 ? -1.516 -5.484 0.874 1.00 91.81 88 LEU A N 1
ATOM 719 C CA . LEU A 1 88 ? -2.272 -4.661 1.808 1.00 91.81 88 LEU A CA 1
ATOM 720 C C . LEU A 1 88 ? -1.825 -4.882 3.256 1.00 91.81 88 LEU A C 1
ATOM 722 O O . LEU A 1 88 ? -1.523 -3.906 3.937 1.00 91.81 88 LEU A O 1
ATOM 726 N N . LYS A 1 89 ? -1.732 -6.138 3.710 1.00 90.25 89 LYS A N 1
ATOM 727 C CA . LYS A 1 89 ? -1.259 -6.470 5.065 1.00 90.25 89 LYS A CA 1
ATOM 728 C C . LYS A 1 89 ? 0.136 -5.882 5.308 1.00 90.25 89 LYS A C 1
ATOM 730 O O . LYS A 1 89 ? 0.319 -5.116 6.246 1.00 90.25 89 LYS A O 1
ATOM 735 N N . ARG A 1 90 ? 1.081 -6.105 4.384 1.00 87.75 90 ARG A N 1
ATOM 736 C CA . ARG A 1 90 ? 2.432 -5.505 4.434 1.00 87.75 90 ARG A CA 1
ATOM 737 C C . ARG A 1 90 ? 2.408 -3.975 4.451 1.00 87.75 90 ARG A C 1
ATOM 739 O O . ARG A 1 90 ? 3.137 -3.348 5.216 1.00 87.75 90 ARG A O 1
ATOM 746 N N . PHE A 1 91 ? 1.575 -3.354 3.616 1.00 89.56 91 PHE A N 1
ATOM 747 C CA . PHE A 1 91 ? 1.445 -1.899 3.577 1.00 89.56 91 PHE A CA 1
ATOM 748 C C . PHE A 1 91 ? 0.945 -1.347 4.914 1.00 89.56 91 PHE A C 1
ATOM 750 O O . PHE A 1 91 ? 1.533 -0.413 5.454 1.00 89.56 91 PHE A O 1
ATOM 757 N N . LEU A 1 92 ? -0.118 -1.934 5.463 1.00 89.31 92 LEU A N 1
ATOM 758 C CA . LEU A 1 92 ? -0.674 -1.522 6.743 1.00 89.31 92 LEU A CA 1
ATOM 759 C C . LEU A 1 92 ? 0.348 -1.722 7.863 1.00 89.31 92 LEU A C 1
ATOM 761 O O . LEU A 1 92 ? 0.632 -0.765 8.572 1.00 89.31 92 LEU A O 1
ATOM 765 N N . ILE A 1 93 ? 1.003 -2.880 7.954 1.00 86.69 93 ILE A N 1
ATOM 766 C CA . ILE A 1 93 ? 2.047 -3.125 8.961 1.00 86.69 93 ILE A CA 1
ATOM 767 C C . ILE A 1 93 ? 3.179 -2.093 8.844 1.00 86.69 93 ILE A C 1
ATOM 769 O O . ILE A 1 93 ? 3.501 -1.444 9.836 1.00 86.69 93 ILE A O 1
ATOM 773 N N . SER A 1 94 ? 3.699 -1.821 7.640 1.00 82.75 94 SER A N 1
ATOM 774 C CA . SER A 1 94 ? 4.767 -0.819 7.447 1.00 82.75 94 SER A CA 1
ATOM 775 C C . SER A 1 94 ? 4.345 0.620 7.780 1.00 82.75 94 SER A C 1
ATOM 777 O O . SER A 1 94 ? 5.173 1.470 8.122 1.00 82.75 94 SER A O 1
ATOM 779 N N . LYS A 1 95 ? 3.049 0.944 7.666 1.00 81.12 95 LYS A N 1
ATOM 780 C CA . LYS A 1 95 ? 2.524 2.264 8.036 1.00 81.12 95 LYS A CA 1
ATOM 781 C C . LYS A 1 95 ? 2.161 2.353 9.510 1.00 81.12 95 LYS A C 1
ATOM 783 O O . LYS A 1 95 ? 2.255 3.459 10.047 1.00 81.12 95 LYS A O 1
ATOM 788 N N . VAL A 1 96 ? 1.736 1.271 10.147 1.00 76.31 96 VAL A N 1
ATOM 789 C CA . VAL A 1 96 ? 1.274 1.273 11.538 1.00 76.31 96 VAL A CA 1
ATOM 790 C C . VAL A 1 96 ? 2.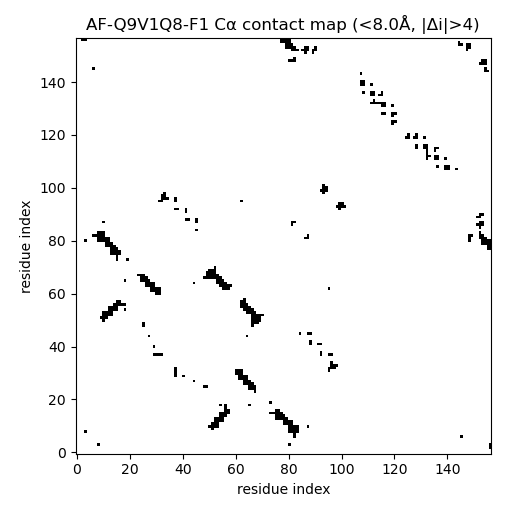430 0.997 12.501 1.00 76.31 96 VAL A C 1
ATOM 792 O O . VAL A 1 96 ? 2.583 1.726 13.482 1.00 76.31 96 VAL A O 1
ATOM 795 N N . SER A 1 97 ? 3.301 0.039 12.186 1.00 69.06 97 SER A N 1
ATOM 796 C CA . SER A 1 97 ? 4.495 -0.254 12.974 1.00 69.06 97 SER A CA 1
ATOM 797 C C . SER A 1 97 ? 5.623 0.737 12.672 1.00 69.06 97 SER A C 1
ATOM 799 O O . SER A 1 97 ? 5.915 1.071 11.524 1.00 69.06 97 SER A O 1
ATOM 801 N N . LYS A 1 98 ? 6.302 1.221 13.720 1.00 58.88 98 LYS A N 1
ATOM 802 C CA . LYS A 1 98 ? 7.513 2.049 13.572 1.00 58.88 98 LYS A CA 1
ATOM 803 C C . LYS A 1 98 ? 8.736 1.237 13.116 1.00 58.88 98 LYS A C 1
ATOM 805 O O . LYS A 1 98 ? 9.688 1.863 12.653 1.00 58.88 98 LYS A O 1
ATOM 810 N N . SER A 1 99 ? 8.727 -0.094 13.261 1.00 50.59 99 SER A N 1
ATOM 811 C CA . SER A 1 99 ? 9.890 -0.955 12.987 1.00 50.59 99 SER A CA 1
ATOM 812 C C . SER A 1 99 ? 10.119 -1.208 11.494 1.00 50.59 99 SER A C 1
ATOM 814 O O . SER A 1 99 ? 11.264 -1.243 11.055 1.00 50.59 99 SER A O 1
ATOM 816 N N . GLU A 1 100 ? 9.060 -1.300 10.688 1.00 51.00 100 GLU A N 1
ATOM 817 C CA . GLU A 1 100 ? 9.151 -1.679 9.272 1.00 51.00 100 GLU A CA 1
ATOM 818 C C . GLU A 1 100 ? 9.009 -0.483 8.327 1.00 51.00 100 GLU A C 1
ATOM 820 O O . GLU A 1 100 ? 8.125 -0.411 7.474 1.00 51.00 100 GLU A O 1
ATOM 825 N N . LYS A 1 101 ? 9.919 0.488 8.426 1.00 53.28 101 LYS A N 1
ATOM 826 C CA . LYS A 1 101 ? 10.099 1.439 7.322 1.00 53.28 101 LYS A CA 1
ATOM 827 C C . LYS A 1 101 ? 11.011 0.816 6.275 1.00 53.28 101 LYS A C 1
ATOM 829 O O . LYS A 1 101 ? 12.210 1.077 6.268 1.00 53.28 101 LYS A O 1
ATOM 834 N N . ILE A 1 102 ? 10.435 0.038 5.360 1.00 52.84 102 ILE A N 1
ATOM 835 C CA . ILE A 1 102 ? 11.122 -0.347 4.122 1.00 52.84 102 ILE A CA 1
ATOM 836 C C . ILE A 1 102 ? 11.303 0.930 3.284 1.00 52.84 102 ILE A C 1
ATOM 838 O O . ILE A 1 102 ? 10.430 1.332 2.516 1.00 52.84 102 ILE A O 1
ATOM 842 N N . LYS A 1 103 ? 12.424 1.628 3.491 1.00 50.44 103 LYS A N 1
ATOM 843 C CA . LYS A 1 103 ? 12.858 2.754 2.661 1.00 50.44 103 LYS A CA 1
ATOM 844 C C . LYS A 1 103 ? 13.618 2.201 1.460 1.00 50.44 103 LYS A C 1
ATOM 846 O O . LYS A 1 103 ? 14.832 2.056 1.513 1.00 50.44 103 LYS A O 1
ATOM 851 N N . ILE A 1 104 ? 12.890 1.876 0.396 1.00 52.94 104 ILE A N 1
ATOM 852 C CA . ILE A 1 104 ? 13.494 1.609 -0.922 1.00 52.94 104 ILE A CA 1
ATOM 853 C C . ILE A 1 104 ? 13.575 2.900 -1.757 1.00 52.94 104 ILE A C 1
ATOM 855 O O . ILE A 1 104 ? 14.397 2.992 -2.664 1.00 52.94 104 ILE A O 1
ATOM 859 N N . GLU A 1 105 ? 12.814 3.934 -1.380 1.00 49.44 105 GLU A N 1
ATOM 860 C CA . GLU A 1 105 ? 12.808 5.226 -2.069 1.00 49.44 105 GLU A CA 1
ATOM 861 C C . GLU A 1 105 ? 14.202 5.884 -2.049 1.00 49.44 105 GLU A C 1
ATOM 863 O O . GLU A 1 105 ? 14.695 6.302 -0.999 1.00 49.44 105 GLU A O 1
ATOM 868 N N . GLY A 1 106 ? 14.815 6.004 -3.231 1.00 51.69 106 GLY A N 1
ATOM 869 C CA . GLY A 1 106 ? 15.998 6.840 -3.479 1.00 51.69 106 GLY A CA 1
ATOM 870 C C . GLY A 1 106 ? 17.259 6.105 -3.940 1.00 51.69 106 GLY A C 1
ATOM 871 O O . GLY A 1 106 ? 18.107 6.728 -4.574 1.00 51.69 106 GLY A O 1
ATOM 872 N N . LEU A 1 107 ? 17.374 4.797 -3.698 1.00 53.47 107 LEU A N 1
ATOM 873 C CA . LEU A 1 107 ? 18.559 4.015 -4.094 1.00 53.47 107 LEU A CA 1
ATOM 874 C C . LEU A 1 107 ? 18.579 3.706 -5.604 1.00 53.47 107 LEU A C 1
ATOM 876 O O . LEU A 1 107 ? 19.635 3.551 -6.206 1.00 53.47 107 LEU A O 1
ATOM 880 N N . SER A 1 108 ? 17.400 3.668 -6.223 1.00 61.22 108 SER A N 1
ATOM 881 C CA . SER A 1 108 ? 17.166 3.463 -7.65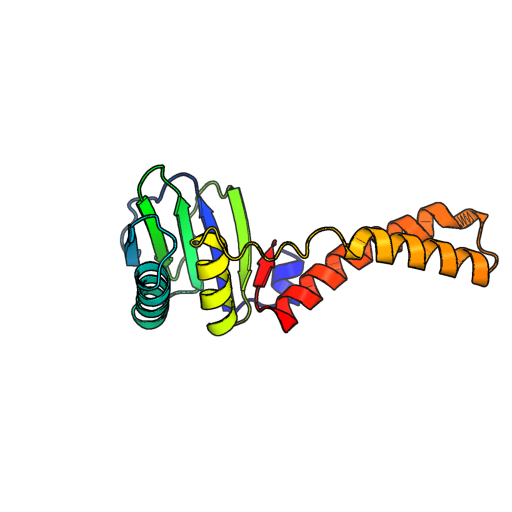8 1.00 61.22 108 SER A CA 1
ATOM 882 C C . SER A 1 108 ? 17.520 4.684 -8.516 1.00 61.22 108 SER A C 1
ATOM 884 O O . SER A 1 108 ? 17.967 4.522 -9.647 1.00 61.22 108 SER A O 1
ATOM 886 N N . LEU A 1 109 ? 17.306 5.907 -8.009 1.00 60.84 109 LEU A N 1
ATOM 887 C CA . LEU A 1 109 ? 17.420 7.137 -8.795 1.00 60.84 109 LEU A CA 1
ATOM 888 C C . LEU A 1 109 ? 18.881 7.453 -9.105 1.00 60.84 109 LEU A C 1
ATOM 890 O O . LEU A 1 109 ? 19.210 7.788 -10.240 1.00 60.84 109 LEU A O 1
ATOM 894 N N . SER A 1 110 ? 19.751 7.304 -8.105 1.00 64.00 110 SER A N 1
ATOM 895 C CA . SER A 1 110 ? 21.196 7.416 -8.281 1.00 64.00 110 SER A CA 1
ATOM 896 C C . SER A 1 110 ? 21.716 6.320 -9.210 1.00 64.00 110 SER A C 1
ATOM 898 O O . SER A 1 110 ? 22.476 6.621 -10.125 1.00 64.00 110 SER A O 1
ATOM 900 N N . LEU A 1 111 ? 21.244 5.077 -9.057 1.00 66.19 111 LEU A N 1
ATOM 901 C CA . LEU A 1 111 ? 21.619 3.969 -9.940 1.00 66.19 111 LEU A CA 1
ATOM 902 C C . LEU A 1 111 ? 21.194 4.213 -11.400 1.00 66.19 111 LEU A C 1
ATOM 904 O O . LEU A 1 111 ? 21.976 3.981 -12.316 1.00 66.19 111 LEU A O 1
ATOM 908 N N . ALA A 1 112 ? 19.974 4.712 -11.620 1.00 68.44 112 ALA A N 1
ATOM 909 C CA . ALA A 1 112 ? 19.431 5.000 -12.947 1.00 68.44 112 ALA A CA 1
ATOM 910 C C . ALA A 1 112 ? 20.123 6.198 -13.615 1.00 68.44 112 ALA A C 1
ATOM 912 O O . ALA A 1 112 ? 20.375 6.162 -14.817 1.00 68.44 112 ALA A O 1
ATOM 913 N N . MET A 1 113 ? 20.477 7.234 -12.844 1.00 65.94 113 MET A N 1
ATOM 914 C CA . MET A 1 113 ? 21.283 8.354 -13.341 1.00 65.94 113 MET A CA 1
ATOM 915 C C . MET A 1 113 ? 22.687 7.899 -13.743 1.00 65.94 113 MET A C 1
ATOM 917 O O . MET A 1 113 ? 23.139 8.234 -14.834 1.00 65.94 113 MET A O 1
ATOM 921 N N . VAL A 1 114 ? 23.351 7.091 -12.910 1.00 75.00 114 VAL A N 1
ATOM 922 C CA . VAL A 1 114 ? 24.677 6.532 -13.225 1.00 75.00 114 VAL A CA 1
ATOM 923 C C . VAL A 1 114 ? 24.614 5.637 -14.465 1.00 75.00 114 VAL A C 1
ATOM 925 O O . VAL A 1 114 ? 25.461 5.760 -15.345 1.00 75.00 114 VAL A O 1
ATOM 928 N N . ALA A 1 115 ? 23.585 4.794 -14.592 1.00 73.31 115 ALA A N 1
ATOM 929 C CA . ALA A 1 115 ? 23.376 3.969 -15.781 1.00 73.31 115 ALA A CA 1
ATOM 930 C C . ALA A 1 115 ? 23.147 4.811 -17.047 1.00 73.31 115 ALA A C 1
ATOM 932 O O . ALA A 1 115 ? 23.706 4.493 -18.093 1.00 73.31 115 ALA A O 1
ATOM 933 N N . GLY A 1 116 ? 22.380 5.903 -16.954 1.00 69.44 116 GLY A N 1
ATOM 934 C CA . GLY A 1 116 ? 22.168 6.826 -18.072 1.00 69.44 116 GLY A CA 1
ATOM 935 C C . GLY A 1 116 ? 23.450 7.539 -18.516 1.00 69.44 116 GLY A C 1
ATOM 936 O O . GLY A 1 116 ? 23.696 7.653 -19.715 1.00 69.44 116 GLY A O 1
ATOM 937 N N . ILE A 1 117 ? 24.297 7.950 -17.564 1.00 73.25 117 ILE A N 1
ATOM 938 C CA . ILE A 1 117 ? 25.613 8.550 -17.841 1.00 73.25 117 ILE A CA 1
ATOM 939 C C . ILE A 1 117 ? 26.530 7.533 -18.529 1.00 73.25 117 ILE A C 1
ATOM 941 O O . ILE A 1 117 ? 27.070 7.819 -19.597 1.00 73.25 117 ILE A O 1
ATOM 945 N N . LEU A 1 118 ? 26.650 6.322 -17.973 1.00 75.69 118 LEU A N 1
ATOM 946 C CA . LEU A 1 118 ? 27.459 5.252 -18.566 1.00 75.69 118 LEU A CA 1
ATOM 947 C C . LEU A 1 118 ? 26.999 4.925 -19.989 1.00 75.69 118 LEU A C 1
ATOM 949 O O . LEU A 1 118 ? 27.826 4.806 -20.885 1.00 75.69 118 LEU A O 1
ATOM 953 N N . PHE A 1 119 ? 25.687 4.830 -20.214 1.00 75.88 119 PHE A N 1
ATOM 954 C CA . PHE A 1 119 ? 25.137 4.553 -21.537 1.00 75.88 119 PHE A CA 1
ATOM 955 C C . PHE A 1 119 ? 25.509 5.640 -22.549 1.00 75.88 119 PHE A C 1
ATOM 957 O O . PHE A 1 119 ? 25.999 5.311 -23.623 1.00 75.88 119 PHE A O 1
ATOM 964 N N . SER A 1 120 ? 25.353 6.920 -22.186 1.00 70.69 120 SER A N 1
ATOM 965 C CA . SER A 1 120 ? 25.710 8.033 -23.077 1.00 70.69 120 SER A CA 1
ATOM 966 C C . SER A 1 120 ? 27.187 8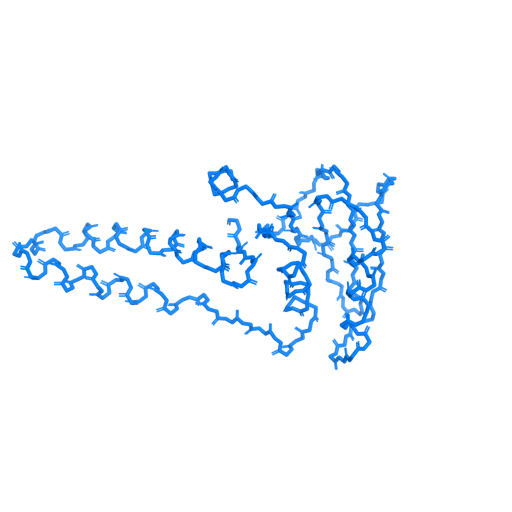.025 -23.480 1.00 70.69 120 SER A C 1
ATOM 968 O O . SER A 1 120 ? 27.493 8.288 -24.643 1.00 70.69 120 SER A O 1
ATOM 970 N N . TYR A 1 121 ? 28.069 7.630 -22.554 1.00 72.94 121 TYR A N 1
ATOM 971 C CA . TYR A 1 121 ? 29.507 7.501 -22.779 1.00 72.94 121 TYR A CA 1
ATOM 972 C C . TYR A 1 121 ? 29.840 6.346 -23.736 1.00 72.94 121 TYR A C 1
ATOM 974 O O . TYR A 1 121 ? 30.611 6.520 -24.672 1.00 72.94 121 TY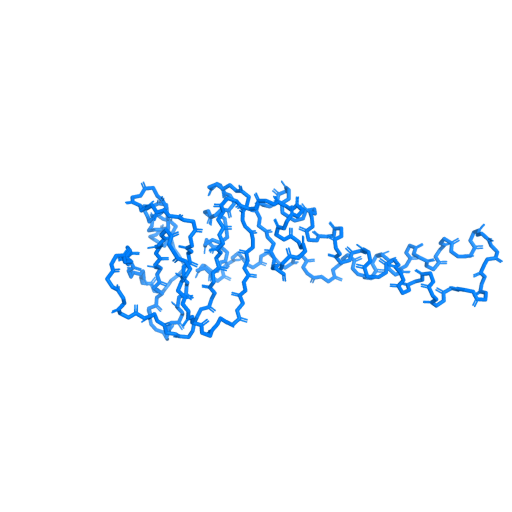R A O 1
ATOM 982 N N . PHE A 1 122 ? 29.207 5.177 -23.572 1.00 75.94 122 PHE A N 1
ATOM 983 C CA . PHE A 1 122 ? 29.415 4.028 -24.467 1.00 75.94 122 PHE A CA 1
ATOM 984 C C . PHE A 1 122 ? 28.861 4.226 -25.883 1.00 75.94 122 PHE A C 1
ATOM 986 O O . PHE A 1 122 ? 29.268 3.513 -26.797 1.00 75.94 122 PHE A O 1
ATOM 993 N N . THR A 1 123 ? 27.920 5.152 -26.067 1.00 76.75 123 THR A N 1
ATOM 994 C CA . THR A 1 123 ? 27.288 5.429 -27.366 1.00 76.75 123 THR A CA 1
ATOM 995 C C . THR A 1 123 ? 27.820 6.681 -28.064 1.00 76.75 123 THR A C 1
ATOM 997 O O . THR A 1 123 ? 27.241 7.073 -29.071 1.00 76.75 123 THR A O 1
ATOM 1000 N N . GLU A 1 124 ? 28.865 7.326 -27.529 1.00 77.88 124 GLU A N 1
ATOM 1001 C CA . GLU A 1 124 ? 29.435 8.584 -28.056 1.00 77.88 124 GLU A CA 1
ATOM 1002 C C . GLU A 1 124 ? 28.393 9.723 -28.185 1.00 77.88 124 GLU A C 1
ATOM 1004 O O . GLU A 1 124 ? 28.490 10.602 -29.038 1.00 77.88 124 GLU A O 1
ATOM 1009 N N . LEU A 1 125 ? 27.371 9.726 -27.319 1.00 75.69 125 LEU A N 1
ATOM 1010 C CA . LEU A 1 125 ? 26.268 10.700 -27.303 1.00 75.69 125 LEU A CA 1
ATOM 1011 C C . LEU A 1 125 ? 26.433 11.709 -26.157 1.00 75.69 125 LEU A C 1
ATOM 1013 O O . LEU A 1 125 ? 25.469 12.053 -25.466 1.00 75.69 125 LEU A O 1
ATOM 1017 N N . GLU A 1 126 ? 27.664 12.165 -25.930 1.00 71.31 126 GLU A N 1
ATOM 1018 C CA . GLU A 1 126 ? 28.025 13.026 -24.796 1.00 71.31 126 GLU A CA 1
ATOM 1019 C C . GLU A 1 126 ? 27.236 14.347 -24.790 1.00 71.31 126 GLU A C 1
ATOM 1021 O O . GLU A 1 126 ? 26.741 14.763 -23.739 1.00 71.31 126 GLU A O 1
ATOM 1026 N N . ASP A 1 127 ? 26.987 14.930 -25.968 1.00 79.00 127 ASP A N 1
ATOM 1027 C CA . ASP A 1 127 ? 26.187 16.156 -26.139 1.00 79.00 127 ASP A CA 1
ATOM 1028 C C . ASP A 1 127 ? 24.746 16.018 -25.615 1.00 79.00 127 ASP A C 1
ATOM 1030 O O . ASP A 1 127 ? 24.105 16.996 -25.223 1.00 79.00 127 ASP A O 1
ATOM 1034 N N . TYR A 1 128 ? 24.229 14.788 -25.566 1.00 74.44 128 TYR A N 1
ATOM 1035 C CA . TYR A 1 128 ? 22.873 14.472 -25.119 1.00 74.44 128 TYR A CA 1
ATOM 1036 C C . TYR A 1 128 ? 22.836 13.833 -23.728 1.00 74.44 128 TYR A C 1
ATOM 1038 O O . TYR A 1 128 ? 21.753 13.480 -23.254 1.00 74.44 128 TYR A O 1
ATOM 1046 N N . MET A 1 129 ? 23.976 13.718 -23.038 1.00 73.69 129 MET A N 1
ATOM 1047 C CA . MET A 1 129 ? 24.092 13.038 -21.744 1.00 73.69 129 MET A CA 1
ATOM 1048 C C . MET A 1 129 ? 23.082 13.558 -20.714 1.00 73.69 129 MET A C 1
ATOM 1050 O O . MET A 1 129 ? 22.446 12.768 -20.019 1.00 73.69 129 MET A O 1
ATOM 1054 N N . VAL A 1 130 ? 22.873 14.875 -20.641 1.00 71.75 130 VAL A N 1
ATOM 1055 C CA . VAL A 1 130 ? 21.921 15.487 -19.695 1.00 71.75 130 VAL A CA 1
ATOM 1056 C C . VAL A 1 130 ? 20.475 15.089 -20.013 1.00 71.75 130 VAL A C 1
ATOM 1058 O O . VAL A 1 130 ? 19.694 14.797 -19.106 1.00 71.75 130 VAL A O 1
ATOM 1061 N N . ILE A 1 131 ? 20.120 15.026 -21.299 1.00 75.75 131 ILE A N 1
ATOM 1062 C CA . ILE A 1 131 ? 18.777 14.644 -21.757 1.00 75.75 131 ILE A CA 1
ATOM 1063 C C . ILE A 1 131 ? 18.549 13.149 -21.512 1.00 75.75 131 ILE A C 1
ATOM 1065 O O . ILE A 1 131 ? 17.517 12.764 -20.963 1.00 75.75 131 ILE A O 1
ATOM 1069 N N . ILE A 1 132 ? 19.533 12.311 -21.845 1.00 76.81 132 ILE A N 1
ATOM 1070 C CA . ILE A 1 132 ? 19.495 10.860 -21.630 1.00 76.81 132 ILE A CA 1
ATOM 1071 C C . ILE A 1 132 ? 19.400 10.549 -20.131 1.00 76.81 132 ILE A C 1
ATOM 1073 O O . ILE A 1 132 ? 18.500 9.823 -19.712 1.00 76.81 132 ILE A O 1
ATOM 1077 N N . ALA A 1 133 ? 20.247 11.157 -19.297 1.00 71.81 133 ALA A N 1
ATOM 1078 C CA . ALA A 1 133 ? 20.193 11.001 -17.845 1.00 71.81 133 ALA A CA 1
ATOM 1079 C C . ALA A 1 133 ? 18.852 11.480 -17.262 1.00 71.81 133 ALA A C 1
ATOM 1081 O O . ALA A 1 133 ? 18.312 10.848 -16.353 1.00 71.81 133 ALA A O 1
ATOM 1082 N N . GLY A 1 134 ? 18.270 12.550 -17.813 1.00 71.50 134 GLY A N 1
ATOM 1083 C CA . GLY A 1 134 ? 16.932 13.022 -17.456 1.00 71.50 134 GLY A CA 1
ATOM 1084 C C . GLY A 1 134 ? 15.836 11.999 -17.773 1.00 71.50 134 GLY A C 1
ATOM 1085 O O . GLY A 1 134 ? 15.022 11.681 -16.903 1.00 71.50 134 GLY A O 1
ATOM 1086 N N . ILE A 1 135 ? 15.842 11.431 -18.984 1.00 77.94 135 ILE A N 1
ATOM 1087 C CA . ILE A 1 135 ? 14.885 10.395 -19.407 1.00 77.94 135 ILE A CA 1
ATOM 1088 C C . ILE A 1 135 ? 15.020 9.149 -18.528 1.00 77.94 135 ILE A C 1
ATOM 1090 O O . ILE A 1 135 ? 14.015 8.666 -18.007 1.00 77.94 135 ILE A O 1
ATOM 1094 N N . PHE A 1 136 ? 16.241 8.662 -18.299 1.00 74.75 136 PHE A N 1
ATOM 1095 C CA . PHE A 1 136 ? 16.494 7.509 -17.431 1.00 74.75 136 PHE A CA 1
ATOM 1096 C C . PHE A 1 136 ? 16.147 7.788 -15.967 1.00 74.75 136 PHE A C 1
ATOM 1098 O O . PHE A 1 136 ? 15.646 6.900 -15.283 1.00 74.75 136 PHE A O 1
ATOM 1105 N N . GLY A 1 137 ? 16.325 9.018 -15.486 1.00 72.62 137 GLY A N 1
ATOM 1106 C CA . GLY A 1 137 ? 15.893 9.421 -14.151 1.00 72.62 137 GLY A CA 1
ATOM 1107 C C . GLY A 1 137 ? 14.370 9.370 -13.988 1.00 72.62 137 GLY A C 1
ATOM 1108 O O . GLY A 1 137 ? 13.864 8.839 -12.997 1.00 72.62 137 GLY A O 1
ATOM 1109 N N . VAL A 1 138 ? 13.616 9.880 -14.969 1.00 75.56 138 VAL A N 1
ATOM 1110 C CA . VAL A 1 138 ? 12.141 9.840 -14.952 1.00 75.56 138 VAL A CA 1
ATOM 1111 C C . VAL A 1 138 ? 11.625 8.413 -15.149 1.00 75.56 138 VAL A C 1
ATOM 1113 O O . VAL A 1 138 ? 10.784 7.952 -14.374 1.00 75.56 138 VAL A O 1
ATOM 1116 N N . ALA A 1 139 ? 12.152 7.694 -16.141 1.00 77.31 139 ALA A N 1
ATOM 1117 C CA . ALA A 1 139 ? 11.801 6.304 -16.408 1.00 77.31 139 ALA A CA 1
ATOM 1118 C C . ALA A 1 139 ? 12.151 5.406 -15.215 1.00 77.31 139 ALA A C 1
ATOM 1120 O O . ALA A 1 139 ? 11.332 4.585 -14.812 1.00 77.31 139 ALA A O 1
ATOM 1121 N N . GLY A 1 140 ? 13.307 5.623 -14.586 1.00 76.25 140 GLY A N 1
ATOM 1122 C CA . GLY A 1 140 ? 13.764 4.899 -13.404 1.00 76.25 140 GLY A CA 1
ATOM 1123 C C . GLY A 1 140 ? 12.781 4.992 -12.240 1.00 76.25 140 GLY A C 1
ATOM 1124 O O . GLY A 1 140 ? 12.442 3.967 -11.657 1.00 76.25 140 GLY A O 1
ATOM 1125 N N . LYS A 1 141 ? 12.224 6.182 -11.961 1.00 77.88 141 LYS A N 1
ATOM 1126 C CA . LYS A 1 141 ? 11.179 6.343 -10.929 1.00 77.88 141 LYS A CA 1
ATOM 1127 C C . LYS A 1 141 ? 9.907 5.560 -11.251 1.00 77.88 141 LYS A C 1
ATOM 1129 O O . LYS A 1 141 ? 9.286 4.992 -10.355 1.00 77.88 141 LYS A O 1
ATOM 1134 N N . ILE A 1 142 ? 9.486 5.544 -12.517 1.00 80.94 142 ILE A N 1
ATOM 1135 C CA . ILE A 1 142 ? 8.291 4.798 -12.936 1.00 80.94 142 ILE A CA 1
ATOM 1136 C C . ILE A 1 142 ? 8.552 3.294 -12.820 1.00 80.94 142 ILE A C 1
ATOM 1138 O O . ILE A 1 142 ? 7.739 2.580 -12.235 1.00 80.94 142 ILE A O 1
ATOM 1142 N N . ILE A 1 143 ? 9.697 2.825 -13.321 1.00 80.38 143 ILE A N 1
ATOM 1143 C CA . ILE A 1 143 ? 10.118 1.423 -13.252 1.00 80.38 143 ILE A CA 1
ATOM 1144 C C . ILE A 1 143 ? 10.219 0.971 -11.797 1.00 80.38 143 ILE A C 1
ATOM 1146 O O . ILE A 1 143 ? 9.712 -0.094 -11.466 1.00 80.38 143 ILE A O 1
ATOM 1150 N N . GLU A 1 144 ? 10.789 1.783 -10.909 1.00 80.00 144 GLU A N 1
ATOM 1151 C CA . GLU A 1 144 ? 10.862 1.483 -9.479 1.00 80.00 144 GLU A CA 1
ATOM 1152 C C . GLU A 1 144 ? 9.472 1.319 -8.863 1.00 80.00 144 GLU A C 1
ATOM 1154 O O . GLU A 1 144 ? 9.228 0.341 -8.159 1.00 80.00 144 GLU A O 1
ATOM 1159 N N . LYS A 1 145 ? 8.534 2.236 -9.139 1.00 82.94 145 LYS A N 1
ATOM 1160 C CA . LYS A 1 145 ? 7.159 2.111 -8.634 1.00 82.94 145 LYS A CA 1
ATOM 1161 C C . LYS A 1 145 ? 6.504 0.820 -9.121 1.00 82.94 145 LYS A C 1
ATOM 1163 O O . LYS A 1 145 ? 5.882 0.118 -8.326 1.00 82.94 145 LYS A O 1
ATOM 1168 N N . VAL A 1 146 ? 6.671 0.491 -10.403 1.00 85.00 146 VAL A N 1
ATOM 1169 C CA . VAL A 1 146 ? 6.184 -0.765 -10.991 1.00 85.00 146 VAL A CA 1
ATOM 1170 C C . VAL A 1 146 ? 6.834 -1.959 -10.283 1.00 85.00 146 VAL A C 1
ATOM 1172 O O . VAL A 1 146 ? 6.141 -2.867 -9.833 1.00 85.00 146 VAL A O 1
ATOM 1175 N N . PHE A 1 147 ? 8.150 -1.939 -10.104 1.00 81.88 147 PHE A N 1
ATOM 1176 C CA . PHE A 1 147 ? 8.914 -2.997 -9.451 1.00 81.88 147 PHE A CA 1
ATOM 1177 C C . PHE A 1 147 ? 8.480 -3.212 -7.994 1.00 81.88 147 PHE A C 1
ATOM 1179 O O . PHE A 1 147 ? 8.144 -4.335 -7.612 1.00 81.88 147 PHE A O 1
ATOM 1186 N N . MET A 1 148 ? 8.382 -2.140 -7.199 1.00 82.25 148 MET A N 1
ATOM 1187 C CA . MET A 1 148 ? 7.867 -2.184 -5.826 1.00 82.25 148 MET A CA 1
ATOM 1188 C C . MET A 1 148 ? 6.448 -2.751 -5.777 1.00 82.25 148 MET A C 1
ATOM 1190 O O . MET A 1 148 ? 6.149 -3.619 -4.955 1.00 82.25 148 MET A O 1
ATOM 1194 N N . TYR A 1 149 ? 5.583 -2.328 -6.696 1.00 86.31 149 TYR A N 1
ATOM 1195 C CA . TYR A 1 149 ? 4.219 -2.830 -6.780 1.00 86.31 149 TYR A CA 1
ATOM 1196 C C . TYR A 1 149 ? 4.160 -4.344 -7.046 1.00 86.31 149 TYR A C 1
ATOM 1198 O O . TYR A 1 149 ? 3.348 -5.046 -6.439 1.00 86.31 149 TYR A O 1
ATOM 1206 N N . TYR A 1 150 ? 5.031 -4.875 -7.910 1.00 84.56 150 TYR A N 1
ATOM 1207 C CA . TYR A 1 150 ? 5.058 -6.306 -8.218 1.00 84.56 150 TYR A CA 1
ATOM 1208 C C . TYR A 1 150 ? 5.727 -7.158 -7.130 1.00 84.56 150 TYR A C 1
ATOM 1210 O O . TYR A 1 150 ? 5.239 -8.263 -6.879 1.00 84.56 150 TYR A O 1
ATOM 1218 N N . ILE A 1 151 ? 6.782 -6.660 -6.476 1.00 81.81 151 ILE A N 1
ATOM 1219 C CA . ILE A 1 151 ? 7.576 -7.414 -5.487 1.00 81.81 151 ILE A CA 1
ATOM 1220 C C . ILE A 1 151 ? 7.042 -7.259 -4.067 1.00 81.81 151 ILE 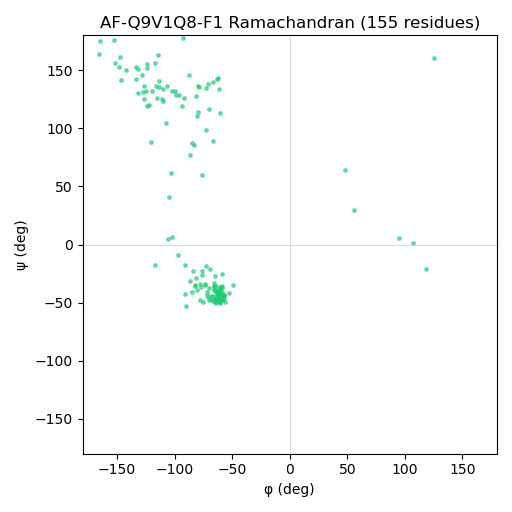A C 1
ATOM 1222 O O . ILE A 1 151 ? 6.788 -8.245 -3.372 1.00 81.81 151 ILE A O 1
ATOM 1226 N N . ILE A 1 152 ? 6.863 -6.016 -3.626 1.00 83.12 152 ILE A N 1
ATOM 1227 C CA . ILE A 1 152 ? 6.420 -5.705 -2.265 1.00 83.12 152 ILE A CA 1
ATOM 1228 C C . ILE A 1 152 ? 4.902 -5.872 -2.180 1.00 83.12 152 ILE A C 1
ATOM 1230 O O . ILE A 1 152 ? 4.392 -6.432 -1.206 1.00 83.12 152 ILE A O 1
ATOM 1234 N N . GLY A 1 153 ? 4.198 -5.453 -3.237 1.00 86.31 153 GLY A N 1
ATOM 1235 C CA . GLY A 1 153 ? 2.742 -5.526 -3.350 1.00 86.31 153 GLY A CA 1
ATOM 1236 C C . GLY A 1 153 ? 2.038 -4.175 -3.225 1.00 86.31 153 GLY A C 1
ATOM 1237 O O . GLY A 1 153 ? 0.808 -4.143 -3.279 1.00 86.31 153 GLY A O 1
ATOM 1238 N N . TYR A 1 154 ? 2.782 -3.077 -3.060 1.00 88.38 154 TYR A N 1
ATOM 1239 C CA . TYR A 1 154 ? 2.246 -1.717 -3.027 1.00 88.38 154 TYR A CA 1
ATOM 1240 C C . TYR A 1 154 ? 3.269 -0.684 -3.519 1.00 88.38 154 TYR A C 1
ATOM 1242 O O . TYR A 1 154 ? 4.476 -0.907 -3.448 1.00 88.38 154 TYR A O 1
ATOM 1250 N N . CYS A 1 155 ? 2.790 0.464 -3.996 1.00 87.31 155 CYS A N 1
ATOM 1251 C CA . CYS A 1 155 ? 3.619 1.623 -4.332 1.00 87.31 155 CYS A CA 1
ATOM 1252 C C . CYS A 1 155 ? 2.855 2.929 -4.082 1.00 87.31 155 CYS A C 1
ATOM 1254 O O . CYS A 1 155 ? 1.626 2.936 -4.011 1.00 87.31 155 CYS A O 1
ATOM 1256 N N . LYS A 1 156 ? 3.569 4.052 -3.970 1.00 87.12 156 LYS A N 1
ATOM 1257 C CA . LYS A 1 156 ? 2.948 5.383 -3.934 1.00 87.12 156 LYS A CA 1
ATOM 1258 C C . LYS A 1 156 ? 2.431 5.758 -5.332 1.00 87.12 156 LYS A C 1
ATOM 1260 O O . LYS A 1 156 ? 3.152 5.540 -6.312 1.00 87.12 156 LYS A O 1
ATOM 1265 N N . SER A 1 157 ? 1.201 6.279 -5.413 1.00 83.88 157 SER A N 1
ATOM 1266 C CA . SER A 1 157 ? 0.562 6.751 -6.662 1.00 83.88 157 SER A CA 1
ATOM 1267 C C . SER A 1 157 ? 1.419 7.828 -7.331 1.00 83.88 157 SER A C 1
ATOM 1269 O O . SER A 1 157 ? 2.067 8.633 -6.622 1.00 83.88 157 SER A O 1
#

Organism: Pyrococcus abyssi (strain GE5 / Orsay) (NCBI:txid272844)

Radius of gyration: 18.88 Å; Cα contacts (8 Å, |Δi|>4): 248; chains: 1; bounding box: 52×26×49 Å

Foldseek 3Di:
DVLCVVQVFQAKEFEAQDDDPDPAKDKDKDWQDADPSQLVSLVCPLVVDDARYWYWHDDPTIIMIIHHNDDDPGDTPFMKGFHDSQLSSLVSCCVRHPPDPPPPPPPQLVVQLVVLQVVCVVVVVNVCSVVSSVVSNVVSVSVVQVVCCVVSGMGTD

Solvent-accessible surface area (backbone atoms only — not comparable to full-atom values): 8671 Å² total; per-residue (Å²): 110,71,66,49,70,73,66,60,50,60,30,40,39,34,35,33,83,69,81,79,94,59,90,80,56,50,72,46,81,41,75,68,57,81,52,70,70,51,53,52,50,50,52,50,50,60,74,74,51,66,58,38,29,34,37,40,26,73,56,98,67,41,32,37,42,32,27,19,79,61,85,75,98,66,81,64,79,45,53,31,40,17,54,42,69,71,14,42,53,52,50,50,44,35,70,62,28,81,84,46,70,83,78,67,85,64,68,56,46,58,52,26,32,52,51,22,45,52,50,21,60,77,66,77,37,62,93,45,25,70,58,47,19,47,49,31,33,55,49,33,54,52,50,47,38,53,49,35,26,71,73,66,12,37,29,73,108

Secondary structure (DSSP, 8-state):
-HHHHHH--SEEEEEESS----TT-EEEEEE--SSHHHHHHHHHHHHH---SEEEEEE-SSEEEEEEESS------SEEEEE-SHHHHHHHHHHHH-SS-----TTHHHHHHHHHHHHHHHHTT-GGGHHHHHHHHHHHHHHHHHHHHHHHTSEEE-

Sequence (157 aa):
MILERILKPRYIALILEEIPREKGLHIMELPKGTGYEVEVGVEYFVDSTFGKFIYIVKSKDLLILARSDKKLNVKEKEEFLIRNEKGLKRFLISKVSKSEKIKIEGLSLSLAMVAGILFSYFTELEDYMVIIAGIFGVAGKIIEKVFMYYIIGYCKS

Mean predicted aligned error: 9.0 Å

Nearest PDB structures (foldseek):
  5jmv-assembly1_G  TM=4.795E-01  e=7.301E+00  Pyrococcus furiosus DSM 3638
  6u9h-assembly1_F  TM=5.438E-01  e=9.960E+00  Arabidopsis thaliana
  1sc6-assembly1_C  TM=4.030E-01  e=3.686E+00  Escherichia coli
  1sc6-assembly1_D  TM=4.103E-01  e=9.960E+00  Escherichia coli

pLDDT: mean 80.03, std 11.15, range [49.44, 94.75]